Protein AF-E3KR84-F1 (afdb_monomer_lite)

Secondary structure (DSSP, 8-state):
-HHHHHHHHHHHHHHHHHHHHHHHHHHHHHHHHHHHSS--TT-HHHHHHHHHHHHHHHHHHHHHHHHHHHHHHHHHHHHHHHHHHHHHHHHHHTT--HHHHHHHHHHHH-S-----------TT------PPP---

Structure (mmCIF, N/CA/C/O backbone):
data_AF-E3KR84-F1
#
_entry.id   AF-E3KR84-F1
#
loop_
_atom_site.group_PDB
_atom_site.id
_atom_site.type_symbol
_atom_site.label_atom_id
_atom_site.label_alt_id
_atom_site.label_comp_id
_atom_site.label_asym_id
_atom_site.label_entity_id
_atom_site.label_seq_id
_atom_site.pdbx_PDB_ins_code
_atom_site.Cartn_x
_atom_site.Cartn_y
_atom_site.Cartn_z
_atom_site.occupancy
_atom_site.B_iso_or_equiv
_atom_site.auth_seq_id
_atom_site.auth_comp_i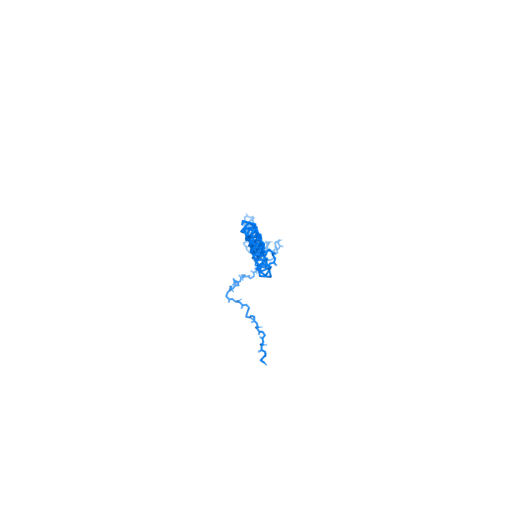d
_atom_site.auth_asym_id
_atom_site.auth_atom_id
_atom_site.pdbx_PDB_model_num
ATOM 1 N N . MET A 1 1 ? -61.858 -0.342 71.810 1.00 61.03 1 MET A N 1
ATOM 2 C CA . MET A 1 1 ? -61.587 0.589 70.693 1.00 61.03 1 MET A CA 1
ATOM 3 C C . MET A 1 1 ? -60.119 1.008 70.634 1.00 61.03 1 MET A C 1
ATOM 5 O O . MET A 1 1 ? -59.539 0.846 69.578 1.00 61.03 1 MET A O 1
ATOM 9 N N . ALA A 1 2 ? -59.476 1.429 71.735 1.00 67.25 2 ALA A N 1
ATOM 10 C CA . ALA A 1 2 ? -58.063 1.851 71.714 1.00 67.25 2 ALA A CA 1
ATOM 11 C C . ALA A 1 2 ? -57.060 0.785 71.210 1.00 67.25 2 ALA A C 1
ATOM 13 O O . ALA A 1 2 ? -56.169 1.116 70.442 1.00 67.25 2 ALA A O 1
ATOM 14 N N . SER A 1 3 ? -57.234 -0.492 71.571 1.00 66.44 3 SER A N 1
ATOM 15 C CA . SER A 1 3 ? -56.335 -1.586 71.158 1.00 66.44 3 SER A CA 1
ATOM 16 C C . SER A 1 3 ? -56.371 -1.905 69.659 1.00 66.44 3 SER A C 1
ATOM 18 O O . SER A 1 3 ? -55.364 -2.325 69.097 1.00 66.44 3 SER A O 1
ATOM 20 N N . GLN A 1 4 ? -57.517 -1.696 69.008 1.00 72.06 4 GLN A N 1
ATOM 21 C CA . GLN A 1 4 ? -57.686 -1.939 67.575 1.00 72.06 4 GLN A CA 1
ATOM 22 C C . GLN A 1 4 ? -56.958 -0.868 66.755 1.00 72.06 4 GLN A C 1
ATOM 24 O O . GLN A 1 4 ? -56.232 -1.192 65.822 1.00 72.06 4 GLN A O 1
ATOM 29 N N . THR A 1 5 ? -57.047 0.394 67.183 1.00 78.00 5 THR A N 1
ATOM 30 C CA . THR A 1 5 ? -56.326 1.515 66.565 1.00 78.00 5 THR A CA 1
ATOM 31 C C . THR A 1 5 ? -54.808 1.372 66.706 1.00 78.00 5 THR A C 1
ATOM 33 O O . THR A 1 5 ? -54.071 1.682 65.776 1.00 78.00 5 THR A O 1
ATOM 36 N N . THR A 1 6 ? -54.311 0.858 67.837 1.00 79.50 6 THR A N 1
ATOM 37 C CA . THR A 1 6 ? -52.868 0.612 68.016 1.00 79.50 6 THR A CA 1
ATOM 38 C C . THR A 1 6 ? -52.355 -0.500 67.096 1.00 79.50 6 THR A C 1
ATOM 40 O O . THR A 1 6 ? -51.270 -0.371 66.534 1.00 79.50 6 THR A O 1
ATOM 43 N N . ALA A 1 7 ? -53.141 -1.561 66.889 1.00 81.62 7 ALA A N 1
ATOM 44 C CA . ALA A 1 7 ? -52.784 -2.652 65.982 1.00 81.62 7 ALA A CA 1
ATOM 45 C C . ALA A 1 7 ? -52.748 -2.208 64.505 1.00 81.62 7 ALA A C 1
ATOM 47 O O . ALA A 1 7 ? -51.845 -2.594 63.767 1.00 81.62 7 ALA A O 1
ATOM 48 N N . GLU A 1 8 ? -53.683 -1.354 64.081 1.00 82.31 8 GLU A N 1
ATOM 49 C CA . GLU A 1 8 ? -53.723 -0.803 62.716 1.00 82.31 8 GLU A CA 1
ATOM 50 C C . GLU A 1 8 ? -52.550 0.143 62.416 1.00 82.31 8 GLU A C 1
ATOM 52 O O . GLU A 1 8 ? -52.022 0.150 61.300 1.00 82.31 8 GLU A O 1
ATOM 57 N N . ILE A 1 9 ? -52.117 0.926 63.409 1.00 86.81 9 ILE A N 1
ATOM 58 C CA . ILE A 1 9 ? -50.937 1.794 63.289 1.00 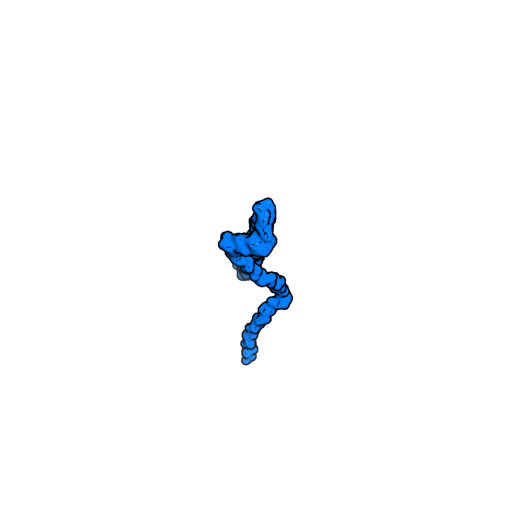86.81 9 ILE A CA 1
ATOM 59 C C . ILE A 1 9 ? -49.668 0.947 63.157 1.00 86.81 9 ILE A C 1
ATOM 61 O O . ILE A 1 9 ? -48.850 1.221 62.281 1.00 86.81 9 ILE A O 1
ATOM 65 N N . GLN A 1 10 ? -49.529 -0.102 63.974 1.00 86.31 10 GLN A N 1
ATOM 66 C CA . GLN A 1 10 ? -48.381 -1.009 63.918 1.00 86.31 10 GLN A CA 1
ATOM 67 C C . GLN A 1 10 ? -48.289 -1.709 62.555 1.00 86.31 10 GLN A C 1
ATOM 69 O O . GLN A 1 10 ? -47.236 -1.709 61.928 1.00 86.31 10 GLN A O 1
ATOM 74 N N . MET A 1 11 ? -49.418 -2.210 62.047 1.00 88.12 11 MET A N 1
ATOM 75 C CA . MET A 1 11 ? -49.473 -2.899 60.757 1.00 88.12 11 MET A CA 1
ATOM 76 C C . MET A 1 11 ? -49.149 -1.971 59.575 1.00 88.12 11 MET A C 1
ATOM 78 O O . MET A 1 11 ? -48.519 -2.399 58.610 1.00 88.12 11 MET A O 1
ATOM 82 N N . ASN A 1 12 ? -49.548 -0.694 59.636 1.00 88.88 12 ASN A N 1
ATOM 83 C CA . ASN A 1 12 ? -49.133 0.294 58.635 1.00 88.88 12 ASN A CA 1
ATOM 84 C C . ASN A 1 12 ? -47.633 0.593 58.709 1.00 88.88 12 ASN A C 1
ATOM 86 O O . ASN A 1 12 ? -47.005 0.760 57.667 1.00 88.88 12 ASN A O 1
ATOM 90 N N . HIS A 1 13 ? -47.063 0.637 59.914 1.00 88.94 13 HIS A N 1
ATOM 91 C CA . HIS A 1 13 ? -45.629 0.849 60.099 1.00 88.94 13 HIS A CA 1
ATOM 92 C C . HIS A 1 13 ? -44.817 -0.302 59.496 1.00 88.94 13 HIS A C 1
ATOM 94 O O . HIS A 1 13 ? -43.930 -0.063 58.683 1.00 88.94 13 HIS A O 1
ATOM 100 N N . ASP A 1 14 ? -45.191 -1.547 59.803 1.00 90.94 14 ASP A N 1
ATOM 101 C CA . ASP A 1 14 ? -44.525 -2.745 59.277 1.00 90.94 14 ASP A CA 1
ATOM 102 C C . ASP A 1 14 ? -44.611 -2.818 57.742 1.00 90.94 14 ASP A C 1
ATOM 104 O O . ASP A 1 14 ? -43.681 -3.252 57.056 1.00 90.94 14 ASP A O 1
ATOM 108 N N . ARG A 1 15 ? -45.736 -2.359 57.185 1.00 90.81 15 ARG A N 1
ATOM 109 C CA . ARG A 1 15 ? -45.968 -2.318 55.742 1.00 90.81 15 ARG A CA 1
ATOM 110 C C . ARG A 1 15 ? -45.112 -1.254 55.051 1.00 90.81 15 ARG A C 1
ATOM 112 O O . ARG A 1 15 ? -44.493 -1.563 54.039 1.00 90.81 15 ARG A O 1
ATOM 119 N N . LEU A 1 16 ? -45.009 -0.053 55.623 1.00 92.31 16 LEU A N 1
ATOM 120 C CA . LEU A 1 16 ? -44.113 0.996 55.122 1.00 92.31 16 LEU A CA 1
ATOM 121 C C . LEU A 1 16 ? -42.638 0.577 55.198 1.00 92.31 16 LEU A C 1
ATOM 123 O O . LEU A 1 16 ? -41.884 0.813 54.257 1.00 92.31 16 LEU A O 1
ATOM 127 N N . ASP A 1 17 ? -42.234 -0.099 56.273 1.00 93.88 17 ASP A N 1
ATOM 128 C CA . ASP A 1 17 ? -40.880 -0.644 56.418 1.00 93.88 17 ASP A CA 1
ATOM 129 C C . ASP A 1 17 ? -40.570 -1.706 55.357 1.00 93.88 17 ASP A C 1
ATOM 131 O O . ASP A 1 17 ? -39.466 -1.753 54.809 1.00 93.88 17 ASP A O 1
ATOM 135 N N . THR A 1 18 ? -41.551 -2.553 55.043 1.00 92.00 18 THR A N 1
ATOM 136 C CA . THR A 1 18 ? -41.423 -3.571 53.994 1.00 92.00 18 THR A CA 1
ATOM 137 C C . THR A 1 18 ? -41.299 -2.930 52.611 1.00 92.00 18 THR A C 1
ATOM 139 O O . THR A 1 18 ? -40.431 -3.325 51.829 1.00 92.00 18 THR A O 1
ATOM 142 N N . ASP A 1 19 ? -42.115 -1.914 52.326 1.00 93.19 19 ASP A N 1
ATOM 143 C CA . ASP A 1 19 ? -42.083 -1.183 51.058 1.00 93.19 19 ASP A CA 1
ATOM 144 C C . ASP A 1 19 ? -40.744 -0.451 50.871 1.00 93.19 19 ASP A C 1
ATOM 146 O O . ASP A 1 19 ? -40.129 -0.562 49.808 1.00 93.19 19 ASP A O 1
ATOM 150 N N . ASN A 1 20 ? -40.227 0.202 51.918 1.00 92.88 20 ASN A N 1
ATOM 151 C CA . ASN A 1 20 ? -38.912 0.853 51.887 1.00 92.88 20 ASN A CA 1
ATOM 152 C C . ASN A 1 20 ? -37.787 -0.150 51.589 1.00 92.88 20 ASN A C 1
ATOM 154 O O . ASN A 1 20 ? -36.963 0.090 50.707 1.00 92.88 20 ASN A O 1
ATOM 158 N N . ARG A 1 21 ? -37.797 -1.323 52.237 1.00 92.25 21 ARG A N 1
ATOM 159 C CA . ARG A 1 21 ? -36.805 -2.382 51.971 1.00 92.25 21 ARG A CA 1
ATOM 160 C C . ARG A 1 21 ? -36.875 -2.908 50.538 1.00 92.25 21 ARG A C 1
ATOM 162 O O . ARG A 1 21 ? -35.836 -3.216 49.955 1.00 92.25 21 ARG A O 1
ATOM 169 N N . MET A 1 22 ? -38.071 -3.019 49.956 1.00 94.75 22 MET A N 1
ATOM 170 C CA . MET A 1 22 ? -38.221 -3.414 48.550 1.00 94.75 22 MET A CA 1
ATOM 171 C C . MET A 1 22 ? -37.691 -2.352 47.588 1.00 94.75 22 MET A C 1
ATOM 173 O O . MET A 1 22 ? -37.071 -2.703 46.584 1.00 94.75 22 MET A O 1
ATOM 177 N N . VAL A 1 23 ? -37.928 -1.071 47.877 1.00 94.19 23 VAL A N 1
ATOM 178 C CA . VAL A 1 23 ? -37.398 0.037 47.073 1.00 94.19 23 VAL A CA 1
ATOM 179 C C . VAL A 1 23 ? -35.872 0.037 47.119 1.00 94.19 23 VAL A C 1
ATOM 181 O O . VAL A 1 23 ? -35.242 0.055 46.062 1.00 94.19 23 VAL A O 1
ATOM 184 N N . ASP A 1 24 ? -35.278 -0.099 48.304 1.00 93.44 24 ASP A N 1
ATOM 185 C CA . ASP A 1 24 ? -33.823 -0.166 48.473 1.00 93.44 24 ASP A CA 1
ATOM 186 C C . ASP A 1 24 ? -33.213 -1.368 47.737 1.00 93.44 24 ASP A C 1
ATOM 188 O O . ASP A 1 24 ? -32.199 -1.234 47.045 1.00 93.44 24 ASP A O 1
ATOM 192 N N . ALA A 1 25 ? -33.858 -2.537 47.812 1.00 91.69 25 ALA A N 1
ATOM 193 C CA . ALA A 1 25 ? -33.434 -3.727 47.078 1.00 91.69 25 ALA A CA 1
ATOM 194 C C . ALA A 1 25 ? -33.515 -3.534 45.553 1.00 91.69 25 ALA A C 1
ATOM 196 O O . ALA A 1 25 ? -32.619 -3.969 44.828 1.00 91.69 25 ALA A O 1
ATOM 197 N N . ASN A 1 26 ? -34.550 -2.851 45.056 1.00 90.50 26 ASN A N 1
ATOM 198 C CA . ASN A 1 26 ? -34.682 -2.531 43.633 1.00 90.50 26 ASN A CA 1
ATOM 199 C C . ASN A 1 26 ? -33.610 -1.544 43.167 1.00 90.50 26 ASN A C 1
ATOM 201 O O . ASN A 1 26 ? -33.022 -1.735 42.104 1.00 90.50 26 ASN A O 1
ATOM 205 N N . ILE A 1 27 ? -33.315 -0.517 43.966 1.00 88.56 27 ILE A N 1
ATOM 206 C CA . ILE A 1 27 ? -32.239 0.438 43.679 1.00 88.56 27 ILE A CA 1
ATOM 207 C C . ILE A 1 27 ? -30.892 -0.294 43.635 1.00 88.56 27 ILE A C 1
ATOM 209 O O . ILE A 1 27 ? -30.114 -0.098 42.700 1.00 88.56 27 ILE A O 1
ATOM 213 N N . ALA A 1 28 ? -30.632 -1.186 44.595 1.00 88.62 28 ALA A N 1
ATOM 214 C CA . ALA A 1 28 ? -29.425 -2.007 44.616 1.00 88.62 28 ALA A CA 1
ATOM 215 C C . ALA A 1 28 ? -29.317 -2.916 43.377 1.00 88.62 28 ALA A C 1
ATOM 217 O O . ALA A 1 28 ? -28.246 -3.001 42.773 1.00 88.62 28 ALA A O 1
ATOM 218 N N . LEU A 1 29 ? -30.421 -3.538 42.951 1.00 87.50 29 LEU A N 1
ATOM 219 C CA . LEU A 1 29 ? -30.467 -4.382 41.755 1.00 87.50 29 LEU A CA 1
ATOM 220 C C . LEU A 1 29 ? -30.218 -3.578 40.470 1.00 87.50 29 LEU A C 1
ATOM 222 O O . LEU A 1 29 ? -29.414 -3.991 39.637 1.00 87.50 29 LEU A O 1
ATOM 226 N N . ILE A 1 30 ? -30.865 -2.420 40.316 1.00 87.50 30 ILE A N 1
ATOM 227 C CA . ILE A 1 30 ? -30.687 -1.538 39.152 1.00 87.50 30 ILE A CA 1
ATOM 228 C C . ILE A 1 30 ? -29.242 -1.032 39.077 1.00 87.50 30 ILE A C 1
ATOM 230 O O . ILE A 1 30 ? -28.661 -0.994 37.993 1.00 87.50 30 ILE A O 1
ATOM 234 N N . ASN A 1 31 ? -28.635 -0.694 40.216 1.00 82.12 31 ASN A N 1
ATOM 235 C CA . ASN A 1 31 ? -27.234 -0.281 40.283 1.00 82.12 31 ASN A CA 1
ATOM 236 C C . ASN A 1 31 ? -26.269 -1.427 39.939 1.00 82.12 31 ASN A C 1
ATOM 238 O O . ASN A 1 31 ? -25.287 -1.211 39.233 1.00 82.12 31 ASN A O 1
ATOM 242 N N . ALA A 1 32 ? -26.552 -2.653 40.384 1.00 80.88 32 ALA A N 1
ATOM 243 C CA . ALA A 1 32 ? -25.749 -3.821 40.027 1.00 80.88 32 ALA A CA 1
ATOM 244 C C . ALA A 1 32 ? -25.842 -4.141 38.524 1.00 80.88 32 ALA A C 1
ATOM 246 O O . ALA A 1 32 ? -24.829 -4.405 37.876 1.00 80.88 32 ALA A O 1
ATOM 247 N N . LEU A 1 33 ? -27.047 -4.064 37.950 1.00 81.69 33 LEU A N 1
ATOM 248 C CA . LEU A 1 33 ? -27.272 -4.271 36.520 1.00 81.69 33 LEU A CA 1
ATOM 249 C C . LEU A 1 33 ? -26.610 -3.177 35.678 1.00 81.69 33 LEU A C 1
ATOM 251 O O . LEU A 1 33 ? -25.985 -3.487 34.669 1.00 81.69 33 LEU A O 1
ATOM 255 N N . SER A 1 34 ? -26.696 -1.911 36.091 1.00 73.50 34 SER A N 1
ATOM 256 C CA . SER A 1 34 ? -26.080 -0.804 35.352 1.00 73.50 34 SER A CA 1
ATOM 257 C C . SER A 1 34 ? -24.550 -0.864 35.364 1.00 73.50 34 SER A C 1
ATOM 259 O O . SER A 1 34 ? -23.933 -0.549 34.350 1.00 73.50 34 SER A O 1
ATOM 261 N N . GLN A 1 35 ? -23.932 -1.343 36.449 1.00 72.19 35 GLN A N 1
ATOM 262 C CA . GLN A 1 35 ? -22.488 -1.596 36.488 1.00 72.19 35 GLN A CA 1
ATOM 263 C C . GLN A 1 35 ? -22.071 -2.826 35.668 1.00 72.19 35 GLN A C 1
ATOM 265 O O . GLN A 1 35 ? -21.026 -2.790 35.024 1.00 72.19 35 GLN A O 1
ATOM 270 N N . GLY A 1 36 ? -22.880 -3.891 35.647 1.00 64.38 36 GLY A N 1
ATOM 271 C CA . GLY A 1 36 ? -22.609 -5.090 34.841 1.00 64.38 36 GLY A CA 1
ATOM 272 C C . GLY A 1 36 ? -22.842 -4.909 33.335 1.00 64.38 36 GLY A C 1
ATOM 273 O O . GLY A 1 36 ? -22.268 -5.643 32.535 1.00 64.38 36 GLY A O 1
ATOM 274 N N . LEU A 1 37 ? -23.671 -3.936 32.946 1.00 61.59 37 LEU A N 1
ATOM 275 C CA . LEU A 1 37 ? -23.996 -3.603 31.553 1.00 61.59 37 LEU A CA 1
ATOM 276 C C . LEU A 1 37 ? -23.195 -2.417 31.007 1.00 61.59 37 LEU A C 1
ATOM 278 O O . LEU A 1 37 ? -23.317 -2.099 29.821 1.00 61.59 37 LEU A O 1
ATOM 282 N N . ALA A 1 38 ? -22.404 -1.743 31.845 1.00 63.81 38 ALA A N 1
ATOM 283 C CA . ALA A 1 38 ? -21.510 -0.698 31.377 1.00 63.81 38 ALA A CA 1
ATOM 284 C C . ALA A 1 38 ? -20.567 -1.311 30.327 1.00 63.81 38 ALA A C 1
ATOM 286 O O . ALA A 1 38 ? -19.918 -2.320 30.620 1.00 63.81 38 ALA A O 1
ATOM 287 N N . PRO A 1 39 ? -20.482 -0.747 29.106 1.00 57.69 39 PRO A N 1
ATOM 288 C CA . PRO A 1 39 ? -19.522 -1.210 28.122 1.00 57.69 39 PRO A CA 1
ATOM 289 C C . PRO A 1 39 ? -18.151 -1.166 28.777 1.00 57.69 39 PRO A C 1
ATOM 291 O O . PRO A 1 39 ? -17.700 -0.100 29.204 1.00 57.69 39 PRO A O 1
ATOM 294 N N . THR A 1 40 ? -17.494 -2.316 28.876 1.00 62.78 40 THR A N 1
ATOM 295 C CA . THR A 1 40 ? -16.107 -2.413 29.319 1.00 62.78 40 THR A CA 1
ATOM 296 C C . THR A 1 40 ? -15.219 -1.880 28.204 1.00 62.78 40 THR A C 1
ATOM 298 O O . THR A 1 40 ? -14.448 -2.609 27.591 1.00 62.78 40 THR A O 1
ATOM 301 N N . ALA A 1 41 ? -15.357 -0.589 27.894 1.00 57.31 41 ALA A N 1
ATOM 302 C CA . ALA A 1 41 ? -14.352 0.134 27.148 1.00 57.31 41 ALA A CA 1
ATOM 303 C C . ALA A 1 41 ? -13.036 -0.115 27.890 1.00 57.31 41 ALA A C 1
ATOM 305 O O . ALA A 1 41 ? -12.945 0.179 29.085 1.00 57.31 41 ALA A O 1
ATOM 306 N N . ASN A 1 42 ? -12.056 -0.690 27.191 1.00 63.69 42 ASN A N 1
ATOM 307 C CA . ASN A 1 42 ? -10.769 -1.146 27.732 1.00 63.69 42 ASN A CA 1
ATOM 308 C C . ASN A 1 42 ? -10.774 -2.529 28.412 1.00 63.69 42 ASN A C 1
ATOM 310 O O . ASN A 1 42 ? -9.908 -2.789 29.251 1.00 63.69 42 ASN A O 1
ATOM 314 N N . SER A 1 43 ? -11.686 -3.443 28.056 1.00 77.62 43 SER A N 1
ATOM 315 C CA . SER A 1 43 ? -11.481 -4.849 28.429 1.00 77.62 43 SER A CA 1
ATOM 316 C C . SER A 1 43 ? -10.156 -5.367 27.829 1.00 77.62 43 SER A C 1
ATOM 318 O O . SER A 1 43 ? -9.774 -4.946 26.729 1.00 77.62 43 SER A O 1
ATOM 320 N N . PRO A 1 44 ? -9.433 -6.272 28.511 1.00 79.62 44 PRO A N 1
ATOM 321 C CA . PRO A 1 44 ? -8.191 -6.847 27.990 1.00 79.62 44 PRO A CA 1
ATOM 322 C C . PRO A 1 44 ? -8.363 -7.473 26.599 1.00 79.62 44 PRO A C 1
ATOM 324 O O . PRO A 1 44 ? -7.478 -7.365 25.751 1.00 79.62 44 PRO A O 1
ATOM 327 N N . GLU A 1 45 ? -9.521 -8.078 26.337 1.00 83.44 45 GLU A N 1
ATOM 328 C CA . GLU A 1 45 ? -9.875 -8.685 25.053 1.00 83.44 45 GLU A CA 1
ATOM 329 C C . GLU A 1 45 ? -10.048 -7.629 23.959 1.00 83.44 45 GLU A C 1
ATOM 331 O O . GLU A 1 45 ? -9.563 -7.820 22.845 1.00 83.44 45 GLU A O 1
ATOM 336 N N . GLN A 1 46 ? -10.681 -6.493 24.271 1.00 82.12 46 GLN A N 1
ATOM 337 C CA . GLN A 1 46 ? -10.805 -5.374 23.334 1.00 82.12 46 GLN A CA 1
ATOM 338 C C . GLN A 1 46 ? -9.446 -4.751 23.014 1.00 82.12 46 GLN A C 1
ATOM 340 O O . GLN A 1 46 ? -9.164 -4.477 21.850 1.00 82.12 46 GLN A O 1
ATOM 345 N N . ILE A 1 47 ? -8.586 -4.571 24.021 1.00 85.00 47 ILE A N 1
ATOM 346 C CA . ILE A 1 47 ? -7.222 -4.060 23.828 1.00 85.00 47 ILE A CA 1
ATOM 347 C C . ILE A 1 47 ? -6.411 -5.036 22.967 1.00 85.00 47 ILE A C 1
ATOM 349 O O . ILE A 1 47 ? -5.709 -4.621 22.046 1.00 85.00 47 ILE A O 1
ATOM 353 N N . SER A 1 48 ? -6.527 -6.340 23.229 1.00 87.31 48 SER A N 1
ATOM 354 C CA . SER A 1 48 ? -5.878 -7.385 22.431 1.00 87.31 48 SER A CA 1
ATOM 355 C C . SER A 1 48 ? -6.344 -7.355 20.973 1.00 87.31 48 SER A C 1
ATOM 357 O O . SER A 1 48 ? -5.516 -7.333 20.059 1.00 87.31 48 SER A O 1
ATOM 359 N N . LEU A 1 49 ? -7.657 -7.264 20.745 1.00 89.62 49 LEU A N 1
ATOM 360 C CA . LEU A 1 49 ? -8.239 -7.176 19.408 1.00 89.62 49 LEU A CA 1
ATOM 361 C C . LEU A 1 49 ? -7.789 -5.906 18.677 1.00 89.62 49 LEU A C 1
ATOM 363 O O . LEU A 1 49 ? -7.394 -5.977 17.516 1.00 89.62 49 LEU A O 1
ATOM 367 N N . GLN A 1 50 ? -7.788 -4.760 19.359 1.00 89.62 50 GLN A N 1
ATOM 368 C CA . GLN A 1 50 ? -7.332 -3.492 18.794 1.00 89.62 50 GLN A CA 1
ATOM 369 C C . GLN A 1 50 ? -5.849 -3.551 18.409 1.00 89.62 50 GLN A C 1
ATOM 371 O O . GLN A 1 50 ? -5.479 -3.150 17.308 1.00 89.62 50 GLN A O 1
ATOM 376 N N . ASN A 1 51 ? -5.001 -4.108 19.274 1.00 90.56 51 ASN A N 1
ATOM 377 C CA . ASN A 1 51 ? -3.582 -4.304 18.980 1.00 90.56 51 ASN A CA 1
ATOM 378 C C . ASN A 1 51 ? -3.365 -5.258 17.800 1.00 90.56 51 ASN A C 1
ATOM 380 O O . ASN A 1 51 ? -2.470 -5.038 16.981 1.00 90.56 51 ASN A O 1
ATOM 384 N N . HIS A 1 52 ? -4.174 -6.314 17.703 1.00 92.81 52 HIS A N 1
ATOM 385 C CA . HIS A 1 52 ? -4.132 -7.231 16.572 1.00 92.81 52 HIS A CA 1
ATOM 386 C C . HIS A 1 52 ? -4.528 -6.528 15.271 1.00 92.81 52 HIS A C 1
ATOM 388 O O . HIS A 1 52 ? -3.834 -6.664 14.267 1.00 92.81 52 HIS A O 1
ATOM 394 N N . GLN A 1 53 ? -5.582 -5.713 15.305 1.00 92.69 53 GLN A N 1
ATOM 395 C CA . GLN A 1 53 ? -6.039 -4.953 14.149 1.00 92.69 53 GLN A CA 1
ATOM 396 C C . GLN A 1 53 ? -4.989 -3.944 13.672 1.00 92.69 53 GLN A C 1
ATOM 398 O O . GLN A 1 53 ? -4.642 -3.945 12.496 1.00 92.69 53 GLN A O 1
ATOM 403 N N . ILE A 1 54 ? -4.386 -3.182 14.590 1.00 95.81 54 ILE A N 1
ATOM 404 C CA . ILE A 1 54 ? -3.282 -2.265 14.267 1.00 95.81 54 ILE A CA 1
ATOM 405 C C . ILE A 1 54 ? -2.118 -3.022 13.615 1.00 95.81 54 ILE A C 1
ATOM 407 O O . ILE A 1 54 ? -1.531 -2.546 12.645 1.00 95.81 54 ILE A O 1
ATOM 411 N N . ARG A 1 55 ? -1.774 -4.213 14.121 1.00 94.94 55 ARG A N 1
ATOM 412 C CA . ARG A 1 55 ? -0.695 -5.027 13.547 1.00 94.94 55 ARG A CA 1
ATOM 413 C C . ARG A 1 55 ? -1.006 -5.453 12.114 1.00 94.94 55 ARG A C 1
ATOM 415 O O . ARG A 1 55 ? -0.125 -5.360 11.263 1.00 94.94 55 ARG A O 1
ATOM 422 N N . LEU A 1 56 ? -2.229 -5.910 11.855 1.00 95.69 56 LEU A N 1
ATOM 423 C CA . LEU A 1 56 ? -2.661 -6.287 10.511 1.00 95.69 56 LEU A CA 1
ATOM 424 C C . LEU A 1 56 ? -2.650 -5.086 9.560 1.00 95.69 56 LEU A C 1
ATOM 426 O O . LEU A 1 56 ? -2.176 -5.215 8.434 1.00 95.69 56 LEU A O 1
ATOM 430 N N . ASP A 1 57 ? -3.089 -3.914 10.021 1.00 94.44 57 ASP A N 1
ATOM 431 C CA . ASP A 1 57 ? -3.073 -2.687 9.220 1.00 94.44 57 ASP A CA 1
ATOM 432 C C . ASP A 1 57 ? -1.643 -2.274 8.844 1.00 94.44 57 ASP A C 1
ATOM 434 O O . ASP A 1 57 ? -1.375 -1.919 7.694 1.00 94.44 57 ASP A O 1
ATOM 438 N N . VAL A 1 58 ? -0.695 -2.376 9.785 1.00 95.25 58 VAL A N 1
ATOM 439 C CA . VAL A 1 58 ? 0.730 -2.137 9.504 1.00 95.25 58 VAL A CA 1
ATOM 440 C C . VAL A 1 58 ? 1.251 -3.126 8.462 1.00 95.25 58 VAL A C 1
ATOM 442 O O . VAL A 1 58 ? 1.856 -2.700 7.480 1.00 95.25 58 VAL A O 1
ATOM 445 N N . GLN A 1 59 ? 0.973 -4.423 8.620 1.00 94.19 59 GLN A N 1
ATOM 446 C CA . GLN A 1 59 ? 1.411 -5.450 7.667 1.00 94.19 59 GLN A CA 1
ATOM 447 C C . GLN A 1 59 ? 0.831 -5.227 6.267 1.00 94.19 59 GLN A C 1
ATOM 449 O O . GLN A 1 59 ? 1.549 -5.324 5.269 1.00 94.19 59 GLN A O 1
ATOM 454 N N . LEU A 1 60 ? -0.455 -4.883 6.173 1.00 95.50 60 LEU A N 1
ATOM 455 C CA . LEU A 1 60 ? -1.087 -4.547 4.901 1.00 95.50 60 LEU A CA 1
ATOM 456 C C . LEU A 1 60 ? -0.385 -3.350 4.258 1.00 95.50 60 LEU A C 1
ATOM 458 O O . LEU A 1 60 ? -0.044 -3.389 3.072 1.00 95.50 60 LEU A O 1
ATOM 462 N N . ARG A 1 61 ? -0.109 -2.309 5.049 1.00 94.00 61 ARG A N 1
ATOM 463 C CA . ARG A 1 61 ? 0.548 -1.106 4.550 1.00 94.00 61 ARG A CA 1
ATOM 464 C C . ARG A 1 61 ? 1.968 -1.375 4.060 1.00 94.00 61 ARG A C 1
ATOM 466 O O . ARG A 1 61 ? 2.374 -0.820 3.040 1.00 94.00 61 ARG A O 1
ATOM 473 N N . GLU A 1 62 ? 2.717 -2.232 4.744 1.00 94.38 62 GLU A N 1
ATOM 474 C CA . GLU A 1 62 ? 4.050 -2.659 4.312 1.00 94.38 62 GLU A CA 1
ATOM 475 C C . GLU A 1 62 ? 4.005 -3.368 2.954 1.00 94.38 62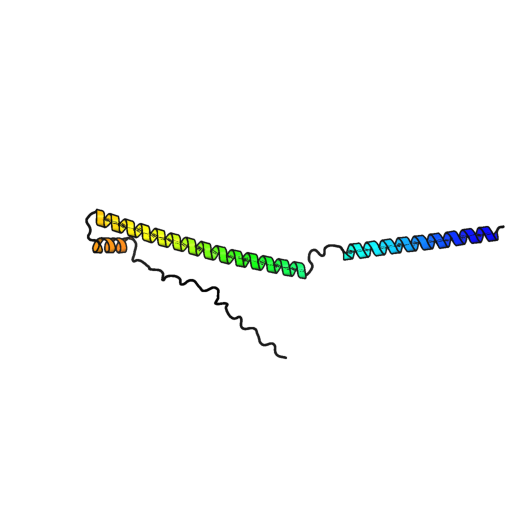 GLU A C 1
ATOM 477 O O . GLU A 1 62 ? 4.792 -3.041 2.060 1.00 94.38 62 GLU A O 1
ATOM 482 N N . VAL A 1 63 ? 3.043 -4.275 2.758 1.00 95.81 63 VAL A N 1
ATOM 483 C CA . VAL A 1 63 ? 2.847 -4.976 1.480 1.00 95.81 63 VAL A CA 1
ATOM 484 C C . VAL A 1 63 ? 2.477 -4.000 0.363 1.00 95.81 63 VAL A C 1
ATOM 486 O O . VAL A 1 63 ? 3.021 -4.093 -0.740 1.00 95.81 63 VAL A O 1
ATOM 489 N N . GLU A 1 64 ? 1.587 -3.043 0.623 1.00 94.12 64 GLU A N 1
ATOM 490 C CA . GLU A 1 64 ? 1.229 -2.005 -0.350 1.00 94.12 64 GLU A CA 1
ATOM 491 C C . GLU A 1 64 ? 2.436 -1.157 -0.757 1.00 94.12 64 GLU A C 1
ATOM 493 O O . GLU A 1 64 ? 2.656 -0.928 -1.947 1.00 94.12 64 GLU A O 1
ATOM 498 N N . VAL A 1 65 ? 3.248 -0.724 0.212 1.00 93.81 65 VAL A N 1
ATOM 499 C CA . VAL A 1 65 ? 4.464 0.054 -0.054 1.00 93.81 65 VAL A CA 1
ATOM 500 C C . VAL A 1 65 ? 5.468 -0.768 -0.858 1.00 93.81 65 VAL A C 1
ATOM 502 O O . VAL A 1 65 ? 6.056 -0.249 -1.808 1.00 93.81 65 VAL A O 1
ATOM 505 N N . ALA A 1 66 ? 5.655 -2.047 -0.526 1.00 92.25 66 ALA A N 1
ATOM 506 C CA . ALA A 1 66 ? 6.538 -2.936 -1.274 1.00 92.25 66 ALA A CA 1
ATOM 507 C C . ALA A 1 66 ? 6.072 -3.102 -2.729 1.00 92.25 66 ALA A C 1
ATOM 509 O O . ALA A 1 66 ? 6.875 -2.968 -3.654 1.00 92.25 66 ALA A O 1
ATOM 510 N N . ARG A 1 67 ? 4.768 -3.312 -2.946 1.00 90.88 67 ARG A N 1
ATOM 511 C CA . ARG A 1 67 ? 4.176 -3.396 -4.289 1.00 90.88 67 ARG A CA 1
ATOM 512 C C . ARG A 1 67 ? 4.329 -2.093 -5.066 1.00 90.88 67 ARG A C 1
ATOM 514 O O . ARG A 1 67 ? 4.720 -2.135 -6.226 1.00 90.88 67 ARG A O 1
ATOM 521 N N . ALA A 1 68 ? 4.072 -0.950 -4.434 1.00 89.62 68 ALA A N 1
ATOM 522 C CA . ALA A 1 68 ? 4.227 0.356 -5.068 1.00 89.62 68 ALA A CA 1
ATOM 523 C C . ALA A 1 68 ? 5.683 0.618 -5.480 1.00 89.62 68 ALA A C 1
ATOM 525 O O . ALA A 1 68 ? 5.937 1.082 -6.588 1.00 89.62 68 ALA A O 1
ATOM 526 N N . ARG A 1 69 ? 6.651 0.260 -4.628 1.00 88.94 69 ARG A N 1
ATOM 527 C CA . ARG A 1 69 ? 8.081 0.354 -4.960 1.00 88.94 69 ARG A CA 1
ATOM 528 C C . ARG A 1 69 ? 8.465 -0.562 -6.118 1.00 88.94 69 ARG A C 1
ATOM 530 O O . ARG A 1 69 ? 9.201 -0.135 -6.998 1.00 88.94 69 ARG A O 1
ATOM 537 N N . ALA A 1 70 ? 7.959 -1.794 -6.137 1.00 88.62 70 ALA A N 1
ATOM 538 C CA . ALA A 1 70 ? 8.206 -2.723 -7.236 1.00 88.62 70 ALA A CA 1
ATOM 539 C C . ALA A 1 70 ? 7.602 -2.221 -8.560 1.00 88.62 70 ALA A C 1
ATOM 541 O O . ALA A 1 70 ? 8.249 -2.318 -9.599 1.00 88.62 70 ALA A O 1
ATOM 542 N N . ALA A 1 71 ? 6.396 -1.644 -8.519 1.00 85.31 71 ALA A N 1
ATOM 543 C CA . ALA A 1 71 ? 5.760 -1.037 -9.684 1.00 85.31 71 ALA A CA 1
ATOM 544 C C . ALA A 1 71 ? 6.564 0.163 -10.206 1.00 85.31 71 ALA A C 1
ATOM 546 O O . ALA A 1 71 ? 6.856 0.215 -11.396 1.00 85.31 71 ALA A O 1
ATOM 547 N N . LEU A 1 72 ? 7.003 1.061 -9.316 1.00 86.56 72 LEU A N 1
ATOM 548 C CA . LEU A 1 72 ? 7.850 2.198 -9.685 1.00 86.56 72 LEU A CA 1
ATOM 549 C C . LEU A 1 72 ? 9.162 1.733 -10.334 1.00 86.56 72 LEU A C 1
ATOM 551 O O . LEU A 1 72 ? 9.527 2.216 -11.398 1.00 86.56 72 LEU A O 1
ATOM 555 N N . ALA A 1 73 ? 9.836 0.743 -9.743 1.00 84.94 73 ALA A N 1
ATOM 556 C CA . ALA A 1 73 ? 11.065 0.188 -10.306 1.00 84.94 73 ALA A CA 1
ATOM 557 C C . ALA A 1 73 ? 10.837 -0.458 -11.687 1.00 84.94 73 ALA A C 1
ATOM 559 O O . ALA A 1 73 ? 11.682 -0.348 -12.577 1.00 84.94 73 ALA A O 1
ATOM 560 N N . ALA A 1 74 ? 9.691 -1.116 -11.893 1.00 79.56 74 ALA A N 1
ATOM 561 C CA . ALA A 1 74 ? 9.322 -1.679 -13.189 1.00 79.56 74 ALA A CA 1
ATOM 562 C C . ALA A 1 74 ? 9.037 -0.586 -14.236 1.00 79.56 74 ALA A C 1
ATOM 564 O O . ALA A 1 74 ? 9.466 -0.713 -15.386 1.00 79.56 74 ALA A O 1
ATOM 565 N N . GLU A 1 75 ? 8.361 0.497 -13.850 1.00 79.25 75 GLU A N 1
ATOM 566 C CA . GLU A 1 75 ? 8.130 1.659 -14.713 1.00 79.25 75 GLU A CA 1
ATOM 567 C C . GLU A 1 75 ? 9.441 2.353 -15.093 1.00 79.25 75 GLU A C 1
ATOM 569 O O . GLU A 1 75 ? 9.656 2.642 -16.270 1.00 79.25 75 GLU A O 1
ATOM 574 N N . GLU A 1 76 ? 10.351 2.553 -14.138 1.00 82.12 76 GLU A N 1
ATOM 575 C CA . GLU A 1 76 ? 11.684 3.111 -14.385 1.00 82.12 76 GLU A CA 1
ATOM 576 C C . GLU A 1 76 ? 12.489 2.235 -15.351 1.00 82.12 76 GLU A C 1
ATOM 578 O O . GLU A 1 76 ? 13.066 2.743 -16.317 1.00 82.12 76 GLU A O 1
ATOM 583 N N . ALA A 1 77 ? 12.478 0.913 -15.154 1.00 81.44 77 ALA A N 1
ATOM 584 C CA . ALA A 1 77 ? 13.135 -0.029 -16.056 1.00 81.44 77 ALA A CA 1
ATOM 585 C C . ALA A 1 77 ? 12.531 0.015 -17.472 1.00 81.44 77 ALA A C 1
ATOM 587 O O . ALA A 1 77 ? 13.268 0.027 -18.462 1.00 81.44 77 ALA A O 1
ATOM 588 N N . SER A 1 78 ? 11.202 0.095 -17.582 1.00 82.44 78 SER A N 1
ATOM 589 C CA . SER A 1 78 ? 10.504 0.230 -18.864 1.00 82.44 78 SER A CA 1
ATOM 590 C C . SER A 1 78 ? 10.820 1.565 -19.549 1.00 82.44 78 SER A C 1
ATOM 592 O O . SER A 1 78 ? 11.092 1.599 -20.750 1.00 82.44 78 SER A O 1
ATOM 594 N N . GLY A 1 79 ? 10.838 2.668 -18.799 1.00 84.75 79 GLY A N 1
ATOM 595 C CA . GLY A 1 79 ? 11.205 3.992 -19.297 1.00 84.75 79 GLY A CA 1
ATOM 596 C C . GLY A 1 79 ? 12.650 4.040 -19.793 1.00 84.75 79 GLY A C 1
ATOM 597 O O . GLY A 1 79 ? 12.911 4.546 -20.885 1.00 84.75 79 GLY A O 1
ATOM 598 N N . ALA A 1 80 ? 13.580 3.439 -19.049 1.00 84.75 80 ALA A N 1
ATOM 599 C CA . ALA A 1 80 ? 14.978 3.310 -19.452 1.00 84.75 80 ALA A CA 1
ATOM 600 C C . ALA A 1 80 ? 15.140 2.444 -20.715 1.00 84.75 80 ALA A C 1
ATOM 602 O O . ALA A 1 80 ? 15.897 2.804 -21.621 1.00 84.75 80 ALA A O 1
ATOM 603 N N . ALA A 1 81 ? 14.399 1.335 -20.818 1.00 84.44 81 ALA A N 1
ATOM 604 C CA . ALA A 1 81 ? 14.382 0.493 -22.012 1.00 84.44 81 ALA A CA 1
ATOM 605 C C . ALA A 1 81 ? 13.837 1.248 -23.235 1.00 84.44 81 ALA A C 1
ATOM 607 O O . ALA A 1 81 ? 14.414 1.160 -24.320 1.00 84.44 81 ALA A O 1
ATOM 608 N N . PHE A 1 82 ? 12.777 2.042 -23.057 1.00 86.88 82 PHE A N 1
ATOM 609 C CA . PHE A 1 82 ? 12.212 2.865 -24.123 1.00 86.88 82 PHE A CA 1
ATOM 610 C C . PHE A 1 82 ? 13.166 3.982 -24.563 1.00 86.88 82 PHE A C 1
ATOM 612 O O . PHE A 1 82 ? 13.388 4.161 -25.761 1.00 86.88 82 PHE A O 1
ATOM 619 N N . ALA A 1 83 ? 13.781 4.700 -23.618 1.00 87.06 83 ALA A N 1
ATOM 620 C CA . ALA A 1 83 ? 14.767 5.740 -23.913 1.00 87.06 83 ALA A CA 1
ATOM 621 C C . ALA A 1 83 ? 15.955 5.179 -24.707 1.00 87.06 83 ALA A C 1
ATOM 623 O O . ALA A 1 83 ? 16.387 5.773 -25.696 1.00 87.06 83 ALA A O 1
ATOM 624 N N . ARG A 1 84 ? 16.424 3.986 -24.331 1.00 89.62 84 ARG A N 1
ATOM 625 C CA . ARG A 1 84 ? 17.455 3.252 -25.065 1.00 89.62 84 ARG A CA 1
ATOM 626 C C . ARG A 1 84 ? 17.005 2.866 -26.470 1.00 89.62 84 ARG A C 1
ATOM 628 O O . ARG A 1 84 ? 17.735 3.130 -27.419 1.00 89.62 84 ARG A O 1
ATOM 635 N N . ALA A 1 85 ? 15.833 2.248 -26.615 1.00 89.38 85 ALA A N 1
ATOM 636 C CA . ALA A 1 85 ? 15.314 1.837 -27.919 1.00 89.38 85 ALA A CA 1
ATOM 637 C C . ALA A 1 85 ? 15.172 3.036 -28.869 1.00 89.38 85 ALA A C 1
ATOM 639 O O . ALA A 1 85 ? 15.555 2.948 -30.035 1.00 89.38 85 ALA A O 1
ATOM 640 N N . ARG A 1 86 ? 14.702 4.173 -28.343 1.00 92.81 86 ARG A N 1
ATOM 641 C CA . ARG A 1 86 ? 14.611 5.430 -29.085 1.00 92.81 86 ARG A CA 1
ATOM 642 C C . ARG A 1 86 ? 15.984 5.948 -29.508 1.00 92.81 86 ARG A C 1
ATOM 644 O O . ARG A 1 86 ? 16.163 6.257 -30.675 1.00 92.81 86 ARG A O 1
ATOM 651 N N . MET A 1 87 ? 16.961 5.982 -28.603 1.00 92.44 87 MET A N 1
ATOM 652 C CA . MET A 1 87 ? 18.313 6.452 -28.923 1.00 92.44 87 MET A CA 1
ATOM 653 C C . MET A 1 87 ? 18.994 5.575 -29.990 1.00 92.44 87 MET A C 1
ATOM 655 O O . MET A 1 87 ? 19.603 6.100 -30.919 1.00 92.44 87 MET A O 1
ATOM 659 N N . VAL A 1 88 ? 18.819 4.248 -29.928 1.00 93.31 88 VAL A N 1
ATOM 660 C CA . VAL A 1 88 ? 19.287 3.328 -30.982 1.00 93.31 88 VAL A CA 1
ATOM 661 C C . VAL A 1 88 ? 18.601 3.628 -32.315 1.00 93.31 88 VAL A C 1
ATOM 663 O O . VAL A 1 88 ? 19.266 3.669 -33.349 1.00 93.31 88 VAL A O 1
ATOM 666 N N . GLN A 1 89 ? 17.285 3.852 -32.307 1.00 93.25 89 GLN A N 1
ATOM 667 C CA . GLN A 1 89 ? 16.538 4.191 -33.516 1.00 93.25 89 GLN A CA 1
ATOM 668 C C . GLN A 1 89 ? 17.003 5.524 -34.119 1.00 93.25 89 GLN A C 1
ATOM 670 O O . GLN A 1 89 ? 17.184 5.598 -35.334 1.00 93.25 89 GLN A O 1
ATOM 675 N N . ASP A 1 90 ? 17.242 6.542 -33.291 1.00 95.38 90 ASP A N 1
ATOM 676 C CA . ASP A 1 90 ? 17.729 7.855 -33.726 1.00 95.38 90 ASP A CA 1
ATOM 677 C C . ASP A 1 90 ? 19.128 7.745 -34.365 1.00 95.38 90 ASP A C 1
ATOM 679 O O . ASP A 1 90 ? 19.381 8.352 -35.406 1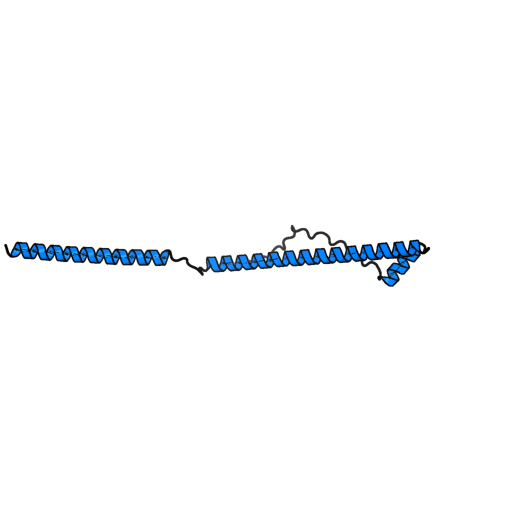.00 95.38 90 ASP A O 1
ATOM 683 N N . PHE A 1 91 ? 20.016 6.911 -33.809 1.00 94.12 91 PHE A N 1
ATOM 684 C CA . PHE A 1 91 ? 21.330 6.630 -34.399 1.00 94.12 91 PHE A CA 1
ATOM 685 C C . PHE A 1 91 ? 21.245 5.864 -35.724 1.00 94.12 91 PHE A C 1
ATOM 687 O O . PHE A 1 91 ? 21.937 6.199 -36.683 1.00 94.12 91 PHE A O 1
ATOM 694 N N . ILE A 1 92 ? 20.370 4.863 -35.828 1.00 94.19 92 ILE A N 1
ATOM 695 C CA . ILE A 1 92 ? 20.143 4.174 -37.107 1.00 94.19 92 ILE A CA 1
ATOM 696 C C . ILE A 1 92 ? 19.591 5.164 -38.146 1.00 94.19 92 ILE A C 1
ATOM 698 O O . ILE A 1 92 ? 20.022 5.165 -39.299 1.00 94.19 92 ILE A O 1
ATOM 702 N N . GLY A 1 93 ? 18.682 6.050 -37.731 1.00 93.25 93 GLY A N 1
ATOM 703 C CA . GLY A 1 93 ? 18.123 7.106 -38.574 1.00 93.25 93 GLY A CA 1
ATOM 704 C C . GLY A 1 93 ? 19.150 8.140 -39.048 1.00 93.25 93 GLY A C 1
ATOM 705 O O . GLY A 1 93 ? 18.969 8.718 -40.119 1.00 93.25 93 GLY A O 1
ATOM 706 N N . SER A 1 94 ? 20.242 8.345 -38.306 1.00 92.75 94 SER A N 1
ATOM 707 C CA . SER A 1 94 ? 21.353 9.217 -38.710 1.00 92.75 94 SER A CA 1
ATOM 708 C C . SER A 1 94 ? 22.401 8.524 -39.593 1.00 92.75 94 SER A C 1
ATOM 710 O O . SER A 1 94 ? 23.336 9.181 -40.052 1.00 92.75 94 SER A O 1
ATOM 712 N N . GLY A 1 95 ? 22.222 7.231 -39.888 1.00 91.88 95 GLY A N 1
ATOM 713 C CA . GLY A 1 95 ? 23.056 6.464 -40.816 1.00 91.88 95 GLY A CA 1
ATOM 714 C C . GLY A 1 95 ? 24.071 5.526 -40.158 1.00 91.88 95 GLY A C 1
ATOM 715 O O . GLY A 1 95 ? 24.888 4.949 -40.876 1.00 91.88 95 GLY A O 1
ATOM 716 N N . LEU A 1 96 ? 24.029 5.344 -38.832 1.00 93.44 96 LEU A N 1
ATOM 717 C CA . LEU A 1 96 ? 24.872 4.361 -38.143 1.00 93.44 96 LEU A CA 1
ATOM 718 C C . LEU A 1 96 ? 24.389 2.929 -38.393 1.00 93.44 96 LEU A C 1
ATOM 720 O O . LEU A 1 96 ? 23.188 2.645 -38.443 1.00 93.44 96 LEU A O 1
ATOM 724 N N . ALA A 1 97 ? 25.338 1.997 -38.490 1.00 93.69 97 ALA A N 1
ATOM 725 C CA . ALA A 1 97 ? 25.014 0.578 -38.532 1.00 93.69 97 ALA A CA 1
ATOM 726 C C . ALA A 1 97 ? 24.403 0.129 -37.185 1.00 93.69 97 ALA A C 1
ATOM 728 O O . ALA A 1 97 ? 24.813 0.622 -36.133 1.00 93.69 97 ALA A O 1
ATOM 729 N N . PRO A 1 98 ? 23.476 -0.849 -37.161 1.00 88.50 98 PRO A N 1
ATOM 730 C CA . PRO A 1 98 ? 22.784 -1.251 -35.931 1.00 88.50 98 PRO A CA 1
ATOM 731 C C . PRO A 1 98 ? 23.702 -1.664 -34.769 1.00 88.50 98 PRO A C 1
ATOM 733 O O . PRO A 1 98 ? 23.402 -1.373 -33.614 1.00 88.50 98 PRO A O 1
ATOM 736 N N . ALA A 1 99 ? 24.828 -2.322 -35.062 1.00 90.12 99 ALA A N 1
ATOM 737 C CA . ALA A 1 99 ? 25.806 -2.714 -34.044 1.00 90.12 99 ALA A CA 1
ATOM 738 C C . ALA A 1 99 ? 26.503 -1.494 -33.413 1.00 90.12 99 ALA A C 1
ATOM 740 O O . ALA A 1 99 ? 26.668 -1.434 -32.198 1.00 90.12 99 ALA A O 1
ATOM 741 N N . GLU A 1 100 ? 26.836 -0.502 -34.235 1.00 90.94 100 GLU A N 1
ATOM 742 C CA . GLU A 1 100 ? 27.512 0.731 -33.827 1.00 90.94 100 GLU A CA 1
ATOM 743 C C . GLU A 1 100 ? 26.556 1.663 -33.062 1.00 90.94 100 GLU A C 1
ATOM 745 O O . GLU A 1 100 ? 26.912 2.228 -32.031 1.00 90.94 100 GLU A O 1
ATOM 750 N N . ALA A 1 101 ? 25.288 1.732 -33.483 1.00 90.94 101 ALA A N 1
ATOM 751 C CA . ALA A 1 101 ? 24.225 2.443 -32.770 1.00 90.94 101 ALA A CA 1
ATOM 752 C C . ALA A 1 101 ? 23.976 1.873 -31.357 1.00 90.94 101 ALA A C 1
ATOM 754 O O . ALA A 1 101 ? 23.787 2.626 -30.394 1.00 90.94 101 ALA A O 1
ATOM 755 N N . LEU A 1 102 ? 23.995 0.542 -31.211 1.00 88.81 102 LEU A N 1
ATOM 756 C CA . LEU A 1 102 ? 23.901 -0.125 -29.908 1.00 88.81 102 LEU A CA 1
ATOM 757 C C . LEU A 1 102 ? 25.123 0.164 -29.033 1.00 88.81 102 LEU A C 1
ATOM 759 O O . LEU A 1 102 ? 24.971 0.404 -27.833 1.00 88.81 102 LEU A O 1
ATOM 763 N N . GLU A 1 103 ? 26.317 0.170 -29.622 1.00 91.75 103 GLU A N 1
ATOM 764 C CA . GLU A 1 103 ? 27.558 0.495 -28.922 1.00 91.75 103 GLU A CA 1
ATOM 765 C C . GLU A 1 103 ? 27.556 1.940 -28.408 1.00 91.75 103 GLU A C 1
ATOM 767 O O . GLU A 1 103 ? 27.767 2.158 -27.214 1.00 91.75 103 GLU A O 1
ATOM 772 N N . MET A 1 104 ? 27.208 2.918 -29.251 1.00 90.62 104 MET A N 1
ATOM 773 C CA . MET A 1 104 ? 27.094 4.324 -28.841 1.00 90.62 104 MET A CA 1
ATOM 774 C C . MET A 1 104 ? 26.046 4.511 -27.743 1.00 90.62 104 MET A C 1
ATOM 776 O O . MET A 1 104 ? 26.282 5.220 -26.765 1.00 90.62 104 MET A O 1
ATOM 780 N N . THR A 1 105 ? 24.908 3.822 -27.843 1.00 89.81 105 THR A N 1
ATOM 781 C CA . THR A 1 105 ? 23.875 3.889 -26.802 1.00 89.81 105 THR A CA 1
ATOM 782 C C . THR A 1 105 ? 24.362 3.289 -25.476 1.00 89.81 105 THR A C 1
ATOM 784 O O . THR A 1 105 ? 24.058 3.830 -24.414 1.00 89.81 105 THR A O 1
ATOM 787 N N . ASN A 1 106 ? 25.156 2.211 -25.508 1.00 89.62 106 ASN A N 1
ATOM 788 C CA . ASN A 1 106 ? 25.792 1.637 -24.316 1.00 89.62 106 ASN A CA 1
ATOM 789 C C . ASN A 1 106 ? 26.864 2.553 -23.706 1.00 89.62 106 ASN A C 1
ATOM 791 O O . ASN A 1 106 ? 27.029 2.560 -22.489 1.00 89.62 106 ASN A O 1
ATOM 795 N N . GLN A 1 107 ? 27.583 3.326 -24.521 1.00 90.56 107 GLN A N 1
ATOM 796 C CA . GLN A 1 107 ? 28.558 4.301 -24.024 1.00 90.56 107 GLN A CA 1
ATOM 797 C C . GLN A 1 107 ? 27.875 5.497 -23.342 1.00 90.56 107 GLN A C 1
ATOM 799 O O . GLN A 1 107 ? 28.378 5.989 -22.335 1.00 90.56 107 GLN A O 1
ATOM 804 N N . ILE A 1 108 ? 26.721 5.944 -23.854 1.00 88.88 108 ILE A N 1
ATOM 805 C CA . ILE A 1 108 ? 26.010 7.128 -23.339 1.00 88.88 108 ILE A CA 1
ATOM 806 C C . ILE A 1 108 ? 25.117 6.795 -22.138 1.00 88.88 108 ILE A C 1
ATOM 808 O O . ILE A 1 108 ? 25.131 7.514 -21.142 1.00 88.88 108 ILE A O 1
ATOM 812 N N . LEU A 1 109 ? 24.330 5.718 -22.220 1.00 85.38 109 LEU A N 1
ATOM 813 C CA . LEU A 1 109 ? 23.361 5.336 -21.182 1.00 85.38 109 LEU A CA 1
ATOM 814 C C . LEU A 1 109 ? 23.894 4.249 -20.230 1.00 85.38 109 LEU A C 1
ATOM 816 O O . LEU A 1 109 ? 23.150 3.756 -19.384 1.00 85.38 109 LEU A O 1
ATOM 820 N N . GLY A 1 110 ? 25.162 3.852 -20.379 1.00 81.62 110 GLY A N 1
ATOM 821 C CA . GLY A 1 110 ? 25.751 2.697 -19.698 1.00 81.62 110 GLY A CA 1
ATOM 822 C C . GLY A 1 110 ? 25.311 1.362 -20.319 1.00 81.62 110 GLY A C 1
ATOM 823 O O . GLY A 1 110 ? 24.445 1.338 -21.192 1.00 81.62 110 GLY A O 1
ATOM 824 N N . PRO A 1 111 ? 25.891 0.219 -19.927 1.00 73.38 111 PRO A N 1
ATOM 825 C CA . PRO A 1 111 ? 25.432 -1.092 -20.382 1.00 73.38 111 PRO A CA 1
ATOM 826 C C . PRO A 1 111 ? 24.051 -1.429 -19.802 1.00 73.38 111 PRO A C 1
ATOM 828 O O . PRO A 1 111 ? 23.689 -0.979 -18.716 1.00 73.38 111 PRO A O 1
ATOM 831 N N . VAL A 1 112 ? 23.272 -2.246 -20.517 1.00 67.19 112 VAL A N 1
ATOM 832 C CA . VAL A 1 112 ? 22.005 -2.772 -19.988 1.00 67.19 112 VAL A CA 1
ATOM 833 C C . VAL A 1 112 ? 22.310 -3.631 -18.760 1.00 67.19 112 VAL A C 1
ATOM 835 O O . VAL A 1 112 ? 22.777 -4.761 -18.885 1.00 67.19 112 VAL A O 1
ATOM 838 N N . LEU A 1 113 ? 22.009 -3.118 -17.568 1.00 59.44 113 LEU A N 1
ATOM 839 C CA . LEU A 1 113 ? 21.825 -3.963 -16.398 1.00 59.44 113 LEU A CA 1
ATOM 840 C C . LEU A 1 113 ? 20.463 -4.632 -16.563 1.00 59.44 113 LEU A C 1
ATOM 842 O O . LEU A 1 113 ? 19.436 -4.090 -16.164 1.00 59.44 113 LEU A O 1
ATOM 846 N N . LEU A 1 114 ? 20.445 -5.794 -17.218 1.00 50.69 114 LEU A N 1
ATOM 847 C CA . LEU A 1 114 ? 19.322 -6.715 -17.108 1.00 50.69 114 LEU A CA 1
ATOM 848 C C . LEU A 1 114 ? 19.256 -7.094 -15.628 1.00 50.69 114 LEU A C 1
ATOM 850 O O . LEU A 1 114 ? 19.966 -7.995 -15.185 1.00 50.69 114 LEU A O 1
ATOM 854 N N . ALA A 1 115 ? 18.455 -6.373 -14.843 1.00 44.19 115 ALA A N 1
ATOM 855 C CA . ALA A 1 115 ? 18.021 -6.899 -13.565 1.00 44.19 115 ALA A CA 1
ATOM 856 C C . ALA A 1 115 ? 17.416 -8.277 -13.878 1.00 44.19 115 ALA A C 1
ATOM 858 O O . ALA A 1 115 ? 16.566 -8.360 -14.775 1.00 44.19 115 ALA A O 1
ATOM 859 N N . PRO A 1 116 ? 17.896 -9.366 -13.248 1.00 38.94 116 PRO A N 1
ATOM 860 C CA . PRO A 1 116 ? 17.348 -10.682 -13.518 1.00 38.94 116 PRO A CA 1
ATOM 861 C C . PRO A 1 116 ? 15.833 -10.613 -13.305 1.00 38.94 116 PRO A C 1
ATOM 863 O O . PRO A 1 116 ? 15.399 -9.901 -12.387 1.00 38.94 116 PRO A O 1
ATOM 866 N N . PRO A 1 117 ? 15.031 -11.305 -14.140 1.00 40.72 117 PRO A N 1
ATOM 867 C CA . PRO A 1 117 ? 13.598 -11.383 -13.925 1.00 40.72 117 PRO A CA 1
ATOM 868 C C . PRO A 1 117 ? 13.399 -11.811 -12.478 1.00 40.72 117 PRO A C 1
ATOM 870 O O . PRO A 1 117 ? 13.855 -12.882 -12.078 1.00 40.72 117 PRO A O 1
ATOM 873 N N . GLN A 1 118 ? 12.806 -10.928 -11.675 1.00 47.09 118 GLN A N 1
ATOM 874 C CA . GLN A 1 118 ? 12.410 -11.272 -10.323 1.00 47.09 118 GLN A CA 1
ATOM 875 C C . GLN A 1 118 ? 11.362 -12.365 -10.504 1.00 47.09 118 GLN A C 1
ATOM 877 O O . GLN A 1 118 ? 10.224 -12.087 -10.886 1.00 47.09 118 GLN A O 1
ATOM 882 N N . THR A 1 119 ? 11.775 -13.623 -10.354 1.00 40.34 119 THR A N 1
ATOM 883 C CA . THR A 1 119 ? 10.855 -14.752 -10.275 1.00 40.34 119 THR A CA 1
ATOM 884 C C . THR A 1 119 ? 9.784 -14.374 -9.259 1.00 40.34 119 THR A C 1
ATOM 886 O O . THR A 1 119 ? 10.155 -13.914 -8.174 1.00 40.34 119 THR A O 1
ATOM 889 N N . PRO A 1 120 ? 8.487 -14.514 -9.588 1.00 42.69 120 PRO A N 1
ATOM 890 C CA . PRO A 1 120 ? 7.428 -14.263 -8.627 1.00 42.69 120 PRO A CA 1
ATOM 891 C C . PRO A 1 120 ? 7.740 -15.100 -7.393 1.00 42.69 120 PRO A C 1
ATOM 893 O O . PRO A 1 120 ? 7.856 -16.321 -7.492 1.00 42.69 120 PRO A O 1
ATOM 896 N N . VAL A 1 121 ? 7.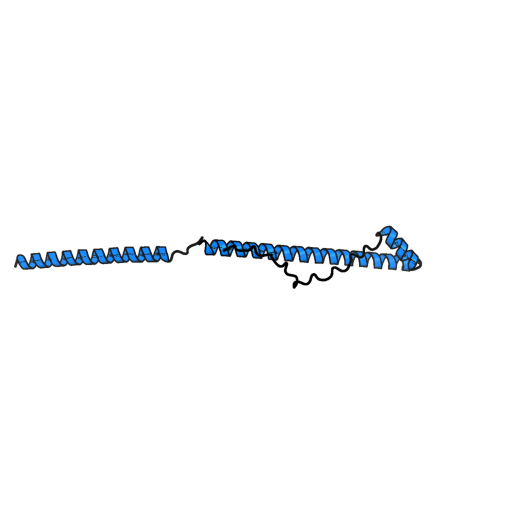967 -14.444 -6.259 1.00 52.84 121 VAL A N 1
ATOM 897 C CA . VAL A 1 121 ? 8.096 -15.145 -4.986 1.00 52.84 121 VAL A CA 1
ATOM 898 C C . VAL A 1 121 ? 6.749 -15.818 -4.763 1.00 52.84 121 VAL A C 1
ATOM 900 O O . VAL A 1 121 ? 5.733 -15.138 -4.616 1.00 52.84 121 VAL A O 1
ATOM 903 N N . ASP A 1 122 ? 6.739 -17.146 -4.852 1.00 44.06 122 ASP A N 1
ATOM 904 C CA . ASP A 1 122 ? 5.559 -17.967 -4.628 1.00 44.06 122 ASP A CA 1
ATOM 905 C C . ASP A 1 122 ? 5.051 -17.704 -3.199 1.00 44.06 122 ASP A C 1
ATOM 907 O O . ASP A 1 122 ? 5.770 -17.999 -2.238 1.00 44.06 122 ASP A O 1
ATOM 911 N N . PRO A 1 123 ? 3.836 -17.149 -3.020 1.00 51.78 123 PRO A N 1
ATOM 912 C CA . PRO A 1 123 ? 3.269 -16.898 -1.695 1.00 51.78 123 PRO A CA 1
ATOM 913 C C . PRO A 1 123 ? 3.017 -18.189 -0.895 1.00 51.78 123 PRO A C 1
ATOM 915 O O . PRO A 1 123 ? 2.661 -18.116 0.279 1.00 51.78 123 PRO A O 1
ATOM 918 N N . SER A 1 124 ? 3.218 -19.365 -1.499 1.00 49.59 124 SER A N 1
ATOM 919 C CA . SER A 1 124 ? 3.126 -20.673 -0.844 1.00 49.59 124 SER A CA 1
ATOM 920 C C . SER A 1 124 ? 4.357 -21.026 0.000 1.00 49.59 124 SER A C 1
ATOM 922 O O . SER A 1 124 ? 4.297 -21.973 0.782 1.00 49.59 124 SER A O 1
ATOM 924 N N . GLN A 1 125 ? 5.467 -20.284 -0.105 1.00 46.75 125 GLN A N 1
ATOM 925 C CA . GLN A 1 125 ? 6.610 -20.450 0.800 1.00 46.75 125 GLN A CA 1
ATOM 926 C C . GLN A 1 125 ? 6.401 -19.631 2.074 1.00 46.75 125 GLN A C 1
ATOM 928 O O . GLN A 1 125 ? 6.987 -18.571 2.286 1.00 46.75 125 GLN A O 1
ATOM 933 N N . THR A 1 126 ? 5.531 -20.140 2.940 1.00 49.19 126 THR A N 1
ATOM 934 C CA . THR A 1 126 ? 5.485 -19.730 4.344 1.00 49.19 126 THR A CA 1
ATOM 935 C C . THR A 1 126 ? 6.837 -20.082 4.977 1.00 49.19 126 THR A C 1
ATOM 937 O O . THR A 1 126 ? 7.267 -21.233 4.858 1.00 49.19 126 THR A O 1
ATOM 940 N N . PRO A 1 127 ? 7.535 -19.156 5.659 1.00 45.97 127 PRO A N 1
ATOM 941 C CA . PRO A 1 127 ? 8.596 -19.548 6.572 1.00 45.97 127 PRO A CA 1
ATOM 942 C C . PRO A 1 127 ? 7.953 -20.448 7.625 1.00 45.97 127 PRO A C 1
ATOM 944 O O . PRO A 1 127 ? 7.047 -20.019 8.338 1.00 45.97 127 PRO A O 1
ATOM 947 N N . VAL A 1 128 ? 8.359 -21.715 7.668 1.00 51.59 128 VAL A N 1
ATOM 948 C CA . VAL A 1 128 ? 7.987 -22.615 8.758 1.00 51.59 128 VAL A CA 1
ATOM 949 C C . VAL A 1 128 ? 8.610 -22.027 10.017 1.00 51.59 128 VAL A C 1
ATOM 951 O O . VAL A 1 128 ? 9.825 -22.078 10.194 1.00 51.59 128 VAL A O 1
ATOM 954 N N . ASP A 1 129 ? 7.773 -21.405 10.840 1.00 47.47 129 ASP A N 1
ATOM 955 C CA . ASP A 1 129 ? 8.116 -20.963 12.183 1.00 47.47 129 ASP A CA 1
ATOM 956 C C . ASP A 1 129 ? 8.522 -22.201 13.003 1.00 47.47 129 ASP A C 1
ATOM 958 O O . ASP A 1 129 ? 7.703 -23.117 13.159 1.00 47.47 129 ASP A O 1
ATOM 962 N N . PRO A 1 130 ? 9.774 -22.317 13.483 1.00 50.69 130 PRO A N 1
ATOM 963 C CA . PRO A 1 130 ? 10.124 -23.388 14.393 1.00 50.69 130 PRO A CA 1
ATOM 964 C C . PRO A 1 130 ? 9.487 -23.072 15.750 1.00 50.69 130 PRO A C 1
ATOM 966 O O . PRO A 1 130 ? 10.032 -22.318 16.553 1.00 50.69 130 PRO A O 1
ATOM 969 N N . SER A 1 131 ? 8.315 -23.659 16.006 1.00 51.88 131 SER A N 1
ATOM 970 C CA . SER A 1 131 ? 7.711 -23.671 17.342 1.00 51.88 131 SER A CA 1
ATOM 971 C C . SER A 1 131 ? 8.734 -24.169 18.377 1.00 51.88 131 SER A C 1
ATOM 973 O O . SER A 1 131 ? 9.446 -25.140 18.097 1.00 51.88 131 SER A O 1
ATOM 975 N N . PRO A 1 132 ? 8.832 -23.549 19.567 1.00 58.56 132 PRO A N 1
ATOM 976 C CA . PRO A 1 132 ? 9.708 -24.048 20.619 1.00 58.56 132 PRO A CA 1
ATOM 977 C C . PRO A 1 132 ? 9.143 -25.361 21.188 1.00 58.56 132 PRO A C 1
ATOM 979 O O . PRO A 1 132 ? 7.919 -25.534 21.209 1.00 58.56 132 PRO A O 1
ATOM 982 N N . PRO A 1 133 ? 9.989 -26.292 21.665 1.00 60.00 133 PRO A N 1
ATOM 983 C CA . PRO A 1 133 ? 9.492 -27.461 22.366 1.00 60.00 133 PRO A CA 1
ATOM 984 C C . PRO A 1 133 ? 8.918 -26.998 23.709 1.00 60.00 133 PRO A C 1
ATOM 986 O O . PRO A 1 133 ? 9.588 -26.318 24.486 1.00 60.00 133 PRO A O 1
ATOM 989 N N . TYR A 1 134 ? 7.657 -27.336 23.964 1.00 49.53 134 TYR A N 1
ATOM 990 C CA . TYR A 1 134 ? 7.153 -27.404 25.327 1.00 49.53 134 TYR A CA 1
ATOM 991 C C . TYR A 1 134 ? 7.756 -28.665 25.952 1.00 49.53 134 TYR A C 1
ATOM 993 O O . TYR A 1 134 ? 7.454 -29.765 25.493 1.00 49.53 134 TYR 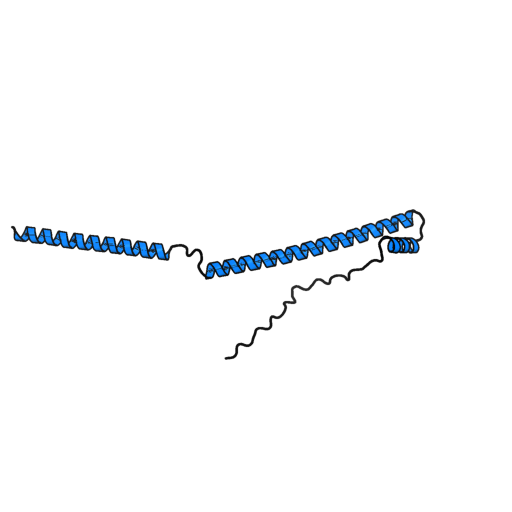A O 1
ATOM 1001 N N . ASP A 1 135 ? 8.624 -28.495 26.947 1.00 57.12 135 ASP A N 1
ATOM 1002 C CA . ASP A 1 135 ? 8.994 -29.577 27.861 1.00 57.12 135 ASP A CA 1
ATOM 1003 C C . ASP A 1 135 ? 7.851 -29.770 28.878 1.00 57.12 135 ASP A C 1
ATOM 1005 O O . ASP A 1 135 ? 7.342 -28.791 29.437 1.00 57.12 135 ASP A O 1
ATOM 1009 N N . GLU A 1 136 ? 7.433 -31.030 29.048 1.00 51.94 136 GLU A N 1
ATOM 1010 C CA . GLU A 1 136 ? 6.502 -31.530 30.079 1.00 51.94 136 GLU A CA 1
ATOM 1011 C C . GLU A 1 136 ? 7.092 -31.476 31.497 1.00 51.94 136 GLU A C 1
ATOM 1013 O O . GLU A 1 136 ? 8.313 -31.714 31.659 1.00 51.94 136 GLU A O 1
#

Radius of gyration: 41.62 Å; chains: 1; bounding box: 90×41×112 Å

Foldseek 3Di:
DVVVVVVVVVVVVVVVVVVVVVVVVVVVVVVVVCVVPPPPPPDPVVVVVVVVVVVVVVVVVVVVVVVVVVVVVVVVLVVLVVVLVVQLVVCVVVPDDSVVSNVVSCVVSNHDPPPDPPDPPPPVPDPPDPDDDDDD

pLDDT: mean 79.51, std 16.53, range [38.94, 95.81]

Sequence (136 aa):
MASQTTAEIQMNHDRLDTDNRMVDANIALINALSQGLAPTANSPEQISLQNHQIRLDVQLREVEVARARAALAAEEASGAAFARARMVQDFIGSGLAPAEALEMTNQILGPVLLAPPQTPVDPSQTPVDPSPPYDE

Organism: Puccinia graminis f. sp. tritici (strain CRL 75-36-700-3 / race SCCL) (NCBI:txid418459)